Protein AF-A0A2E1Q1N7-F1 (afdb_monomer_lite)

Secondary structure (DSSP, 8-state):
-PPPP------HHHHHHHHHHHHHTT--HHHHHHHHHHHHHHHHSPPHHHHHHHHHHHHHTHHHHHHHT-

Radius of gyration: 20.81 Å; chains: 1; bounding box: 42×33×50 Å

pLDDT: mean 89.9, std 8.68, range [62.0, 98.25]

Sequence (70 aa):
MKAKKFATQIDPDVLKDLRAFAKKTDRSISSVVSDAVKEYISKAQIRPAFRSAMDEVLEDHSELLTRLAK

Foldseek 3Di:
DDDDDDDDDDDPVVVVVLVVVCVVVVHDSVVVVVVVVVVVVVVPDPDVVNVVVVVVVCVVCVVVVVVVVD

Structure (mmCIF, N/CA/C/O backbone):
data_AF-A0A2E1Q1N7-F1
#
_entry.id   AF-A0A2E1Q1N7-F1
#
loop_
_atom_site.group_PDB
_atom_site.id
_atom_site.type_symbol
_atom_site.label_atom_id
_atom_site.label_alt_id
_atom_site.label_comp_id
_atom_site.label_asym_id
_atom_site.label_entity_id
_atom_site.label_seq_id
_atom_site.pdbx_PDB_ins_code
_atom_site.Cartn_x
_atom_site.Cartn_y
_atom_site.Cartn_z
_atom_site.occupancy
_atom_site.B_iso_or_equiv
_atom_site.auth_seq_id
_atom_site.auth_comp_id
_atom_site.auth_asym_id
_atom_site.auth_atom_id
_atom_site.pdbx_PDB_model_num
ATOM 1 N N . MET A 1 1 ? 2.954 17.304 -3.769 1.00 62.00 1 MET A N 1
ATOM 2 C CA . MET A 1 1 ? 3.715 17.056 -2.519 1.00 62.00 1 MET A CA 1
ATOM 3 C C . MET A 1 1 ? 4.986 16.283 -2.845 1.00 62.00 1 MET A C 1
ATOM 5 O O . MET A 1 1 ? 4.943 15.431 -3.722 1.00 62.00 1 MET A O 1
ATOM 9 N N . LYS A 1 2 ? 6.108 16.576 -2.176 1.00 79.56 2 LYS A N 1
ATOM 10 C CA . LYS A 1 2 ? 7.385 15.875 -2.391 1.00 79.56 2 LYS A CA 1
ATOM 11 C C . LYS A 1 2 ? 7.406 14.569 -1.589 1.00 79.56 2 LYS A C 1
ATOM 13 O O . LYS A 1 2 ? 7.130 14.595 -0.391 1.00 79.56 2 LYS A O 1
ATOM 18 N N . ALA A 1 3 ? 7.734 13.451 -2.235 1.00 83.94 3 ALA A N 1
ATOM 19 C CA . ALA A 1 3 ? 7.901 12.169 -1.552 1.00 83.94 3 ALA A CA 1
ATOM 20 C C . ALA A 1 3 ? 9.054 12.237 -0.533 1.00 83.94 3 ALA A C 1
ATOM 22 O O . ALA A 1 3 ? 10.082 12.875 -0.786 1.00 83.94 3 ALA A O 1
ATOM 23 N N . LYS A 1 4 ? 8.886 11.584 0.623 1.00 93.19 4 LYS A N 1
ATOM 24 C CA . LYS A 1 4 ? 9.942 11.431 1.634 1.00 93.19 4 LYS A CA 1
ATOM 25 C C . LYS A 1 4 ? 10.703 10.129 1.387 1.00 93.19 4 LYS A C 1
ATOM 27 O O . LYS A 1 4 ? 10.105 9.138 0.978 1.00 93.19 4 LYS A O 1
ATOM 32 N N . LYS A 1 5 ? 12.019 10.132 1.633 1.00 91.81 5 LYS A N 1
ATOM 33 C CA . LYS A 1 5 ? 12.828 8.908 1.550 1.00 91.81 5 LYS A CA 1
ATOM 34 C C . LYS A 1 5 ? 12.333 7.909 2.596 1.00 91.81 5 LYS A C 1
ATOM 36 O O . LYS A 1 5 ? 12.195 8.262 3.762 1.00 91.81 5 LYS A O 1
ATOM 41 N N . PHE A 1 6 ? 12.104 6.680 2.157 1.00 89.12 6 PHE A N 1
ATOM 42 C CA . PHE A 1 6 ? 11.714 5.552 2.987 1.00 89.12 6 PHE A CA 1
ATOM 43 C C . PHE A 1 6 ? 12.577 4.361 2.575 1.00 89.12 6 PHE A C 1
ATOM 45 O O . PHE A 1 6 ? 12.621 4.016 1.394 1.00 89.12 6 PHE A O 1
ATOM 52 N N . ALA A 1 7 ? 13.307 3.790 3.529 1.00 91.88 7 ALA A N 1
ATOM 53 C CA . ALA A 1 7 ? 14.147 2.621 3.319 1.00 91.88 7 ALA A CA 1
ATOM 54 C C . ALA A 1 7 ? 13.598 1.475 4.170 1.00 91.88 7 ALA A C 1
ATOM 56 O O . ALA A 1 7 ? 13.364 1.648 5.362 1.00 91.88 7 ALA A O 1
ATOM 57 N N . THR A 1 8 ? 13.382 0.325 3.542 1.00 92.75 8 THR A N 1
ATOM 58 C CA . THR A 1 8 ? 12.948 -0.910 4.195 1.00 92.75 8 THR A CA 1
ATOM 59 C C . THR A 1 8 ? 13.505 -2.104 3.425 1.00 92.75 8 THR A C 1
ATOM 61 O O . THR A 1 8 ? 14.022 -1.949 2.315 1.00 92.75 8 THR A O 1
ATOM 64 N N . GLN A 1 9 ? 13.397 -3.288 4.011 1.00 96.38 9 GLN A N 1
ATOM 65 C CA . GLN A 1 9 ? 13.743 -4.550 3.371 1.00 96.38 9 GLN A CA 1
ATOM 66 C C . GLN A 1 9 ? 12.498 -5.165 2.718 1.00 96.38 9 GLN A C 1
ATOM 68 O O . GLN A 1 9 ? 11.375 -4.964 3.180 1.00 96.38 9 GLN A O 1
ATOM 73 N N . ILE A 1 10 ? 12.703 -5.890 1.621 1.00 96.06 10 ILE A N 1
ATOM 74 C CA . ILE A 1 10 ? 11.668 -6.632 0.899 1.00 96.06 10 ILE A CA 1
ATOM 75 C C . ILE A 1 10 ? 12.285 -7.932 0.386 1.00 96.06 10 ILE A C 1
ATOM 77 O O . ILE A 1 10 ? 13.484 -7.972 0.098 1.00 96.06 10 ILE A O 1
ATOM 81 N N . ASP A 1 11 ? 11.467 -8.974 0.292 1.00 98.06 11 ASP A N 1
ATOM 82 C CA . ASP A 1 11 ? 11.876 -10.256 -0.266 1.00 98.06 11 ASP A CA 1
ATOM 83 C C . ASP A 1 11 ? 12.471 -10.091 -1.691 1.00 98.06 11 ASP A C 1
ATOM 85 O O . ASP A 1 11 ? 11.940 -9.300 -2.486 1.00 98.06 11 ASP A O 1
ATOM 89 N N . PRO A 1 12 ? 13.580 -10.782 -2.028 1.00 98.12 12 PRO A N 1
ATOM 90 C CA . PRO A 1 12 ? 14.249 -10.633 -3.320 1.00 98.12 12 PRO A CA 1
ATOM 91 C C . PRO A 1 12 ? 13.378 -10.979 -4.532 1.00 98.12 12 PRO A C 1
ATOM 93 O O . PRO A 1 12 ? 13.466 -10.286 -5.554 1.00 98.12 12 PRO A O 1
ATOM 96 N N . ASP A 1 13 ? 12.534 -12.006 -4.430 1.00 98.19 13 ASP A N 1
ATOM 97 C CA . ASP A 1 13 ? 11.661 -12.428 -5.527 1.00 98.19 13 ASP A CA 1
ATOM 98 C C . ASP A 1 13 ? 10.538 -11.405 -5.724 1.00 98.19 13 ASP A C 1
ATOM 100 O O . ASP A 1 13 ? 10.272 -10.963 -6.846 1.00 98.19 13 ASP A O 1
ATOM 104 N N . VAL A 1 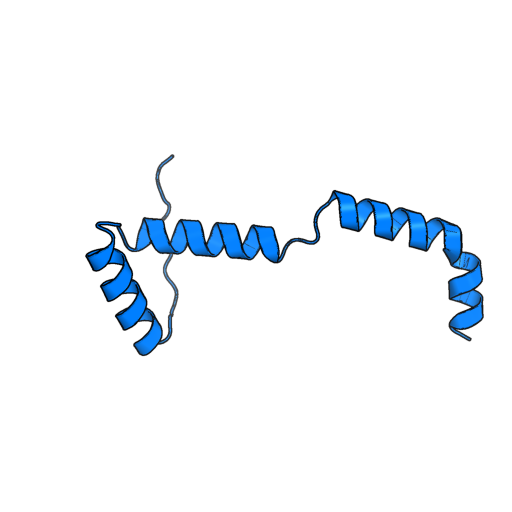14 ? 9.985 -10.885 -4.627 1.00 97.56 14 VAL A N 1
ATOM 105 C CA . VAL A 1 14 ? 8.994 -9.797 -4.678 1.00 97.56 14 VAL A CA 1
ATOM 106 C C . VAL A 1 14 ? 9.595 -8.520 -5.277 1.00 97.56 14 VAL A C 1
ATOM 108 O O . VAL A 1 14 ? 8.944 -7.823 -6.062 1.00 97.56 14 VAL A O 1
ATOM 111 N N 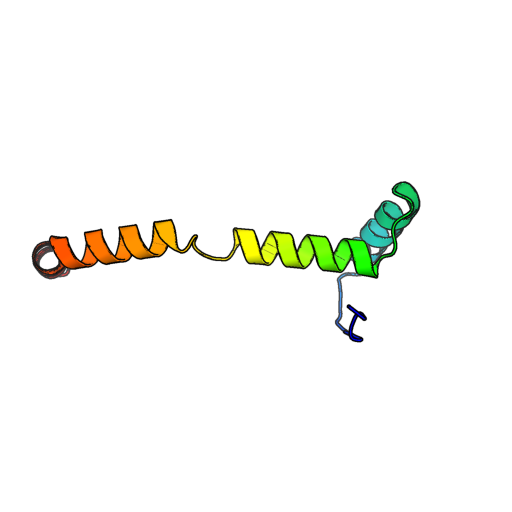. LEU A 1 15 ? 10.855 -8.197 -4.962 1.00 97.25 15 LEU A N 1
ATOM 112 C CA . LEU A 1 15 ? 11.543 -7.045 -5.553 1.00 97.25 15 LEU A CA 1
ATOM 113 C C . LEU A 1 15 ? 11.727 -7.198 -7.067 1.00 97.25 15 LEU A C 1
ATOM 115 O O . LEU A 1 15 ? 11.615 -6.212 -7.807 1.00 97.25 15 LEU A O 1
ATOM 119 N N . LYS A 1 16 ? 12.028 -8.413 -7.534 1.00 98.25 16 LYS A N 1
ATOM 120 C CA . LYS A 1 16 ? 12.156 -8.725 -8.961 1.00 98.25 16 LYS A CA 1
ATOM 121 C C . LYS A 1 16 ? 10.831 -8.486 -9.685 1.00 98.25 16 LYS A C 1
ATOM 123 O O . LYS A 1 16 ? 10.822 -7.781 -10.700 1.00 98.25 16 LYS A O 1
ATOM 128 N N . ASP A 1 17 ? 9.731 -8.976 -9.129 1.00 98.19 17 ASP A N 1
ATOM 129 C CA . ASP A 1 17 ? 8.396 -8.811 -9.708 1.00 98.19 17 ASP A CA 1
ATOM 130 C C . ASP A 1 17 ? 7.945 -7.348 -9.703 1.00 98.19 17 ASP A C 1
ATOM 132 O O . ASP A 1 17 ? 7.464 -6.836 -10.718 1.00 98.19 17 ASP A O 1
ATOM 136 N N . LEU A 1 18 ? 8.199 -6.624 -8.610 1.00 97.19 18 LEU A N 1
ATOM 137 C CA . LEU A 1 18 ? 7.921 -5.190 -8.510 1.00 97.19 18 LEU A CA 1
ATOM 138 C C . LEU A 1 18 ? 8.658 -4.389 -9.593 1.00 97.19 18 LEU A C 1
ATOM 140 O O . LEU A 1 18 ? 8.073 -3.506 -10.225 1.00 97.19 18 LEU A O 1
ATOM 144 N N . ARG A 1 19 ? 9.937 -4.701 -9.840 1.00 97.75 19 ARG A N 1
ATOM 145 C CA . ARG A 1 19 ? 10.732 -4.059 -10.901 1.00 97.75 19 ARG A CA 1
ATOM 146 C C . ARG A 1 19 ? 10.183 -4.376 -12.290 1.00 97.75 19 ARG A C 1
ATOM 148 O O . ARG A 1 19 ? 10.094 -3.472 -13.122 1.00 97.75 19 ARG A O 1
ATOM 155 N N . ALA A 1 20 ? 9.809 -5.631 -12.539 1.00 98.25 20 ALA A N 1
ATOM 156 C CA . ALA A 1 20 ? 9.225 -6.048 -13.810 1.00 98.25 20 ALA A CA 1
ATOM 157 C C . ALA A 1 20 ? 7.885 -5.341 -14.071 1.00 98.25 20 ALA A C 1
ATOM 159 O O . ALA A 1 20 ? 7.669 -4.813 -15.164 1.00 98.25 20 ALA A O 1
ATOM 160 N N . PHE A 1 21 ? 7.023 -5.258 -13.056 1.00 97.88 21 PHE A N 1
ATOM 161 C CA . PHE A 1 21 ? 5.741 -4.560 -13.126 1.00 97.88 21 PHE A CA 1
ATOM 162 C C . PHE A 1 21 ? 5.908 -3.057 -13.378 1.00 97.88 21 PHE A C 1
ATOM 164 O O . PHE A 1 21 ? 5.277 -2.507 -14.282 1.00 97.88 21 PHE A O 1
ATOM 171 N N . ALA A 1 22 ? 6.788 -2.399 -12.620 1.00 97.62 22 ALA A N 1
ATOM 172 C CA . ALA A 1 22 ? 7.090 -0.980 -12.785 1.00 97.62 22 ALA A CA 1
ATOM 173 C C . ALA A 1 22 ? 7.569 -0.676 -14.216 1.00 97.62 22 ALA A C 1
ATOM 175 O O . ALA A 1 22 ? 7.049 0.230 -14.864 1.00 97.62 22 ALA A O 1
ATOM 176 N N . LYS A 1 23 ? 8.474 -1.506 -14.756 1.00 97.81 23 LYS A N 1
ATOM 177 C CA . LYS A 1 23 ? 8.951 -1.390 -16.142 1.00 97.81 23 LYS A CA 1
ATOM 178 C C . LYS A 1 23 ? 7.837 -1.614 -17.168 1.00 97.81 23 LYS A C 1
ATOM 180 O O . LYS A 1 23 ? 7.731 -0.851 -18.120 1.00 97.81 23 LYS A O 1
ATOM 185 N N . LYS A 1 24 ? 7.012 -2.650 -16.989 1.00 98.19 24 LYS A N 1
ATOM 186 C CA . LYS A 1 24 ? 5.913 -2.987 -17.912 1.00 98.19 24 LYS A CA 1
ATOM 187 C C . LYS A 1 24 ? 4.856 -1.882 -17.989 1.00 98.19 24 LYS A C 1
ATOM 189 O O . LYS A 1 24 ? 4.221 -1.727 -19.025 1.00 98.19 24 LYS A O 1
ATOM 194 N N . THR A 1 25 ? 4.651 -1.157 -16.894 1.00 96.44 25 THR A N 1
ATOM 195 C CA . THR A 1 25 ? 3.612 -0.124 -16.770 1.00 96.44 25 THR A CA 1
ATOM 196 C C . THR A 1 25 ? 4.127 1.299 -16.987 1.00 96.44 25 THR A C 1
ATOM 198 O O . THR A 1 25 ? 3.339 2.230 -16.868 1.00 96.44 25 THR A O 1
ATOM 201 N N . ASP A 1 26 ? 5.417 1.472 -17.296 1.00 96.94 26 ASP A N 1
ATOM 202 C CA . ASP A 1 26 ? 6.100 2.775 -17.364 1.00 96.94 26 ASP A CA 1
ATOM 203 C C . ASP A 1 26 ? 5.908 3.626 -16.093 1.00 96.94 26 ASP A C 1
ATOM 205 O O . ASP A 1 26 ? 5.668 4.833 -16.110 1.00 96.94 26 ASP A O 1
ATOM 209 N N . ARG A 1 27 ? 5.973 2.963 -14.934 1.00 97.06 27 ARG A N 1
ATOM 210 C CA . ARG A 1 27 ? 5.796 3.586 -13.619 1.00 97.06 27 ARG A CA 1
ATOM 211 C C . ARG A 1 27 ? 7.080 3.532 -12.813 1.00 97.06 27 ARG A C 1
ATOM 213 O O . ARG A 1 27 ? 7.856 2.584 -12.882 1.00 97.06 27 ARG A O 1
ATOM 220 N N . SER A 1 28 ? 7.275 4.520 -11.943 1.00 96.06 28 SER A N 1
ATOM 221 C CA . SER A 1 28 ? 8.360 4.462 -10.959 1.00 96.06 28 SER A CA 1
ATOM 222 C C . SER A 1 28 ? 8.024 3.483 -9.830 1.00 96.06 28 SER A C 1
ATOM 224 O O . SER A 1 28 ? 6.879 3.433 -9.372 1.00 96.06 28 SER A O 1
ATOM 226 N N . ILE A 1 29 ? 9.033 2.780 -9.302 1.00 95.06 29 ILE A N 1
ATOM 227 C CA . ILE A 1 29 ? 8.886 1.894 -8.131 1.00 95.06 29 ILE A CA 1
ATOM 228 C C . ILE A 1 29 ? 8.243 2.648 -6.959 1.00 95.06 29 ILE A C 1
ATOM 230 O O . ILE A 1 29 ? 7.320 2.142 -6.329 1.00 95.06 29 ILE A O 1
ATOM 234 N N . SER A 1 30 ? 8.672 3.891 -6.711 1.00 94.31 30 SER A N 1
ATOM 235 C CA . SER A 1 30 ? 8.113 4.729 -5.645 1.00 94.31 30 SER A CA 1
ATOM 236 C C . SER A 1 30 ? 6.610 4.957 -5.808 1.00 94.31 30 SER A C 1
ATOM 238 O O . SER A 1 30 ? 5.899 4.957 -4.806 1.00 94.31 30 SER A O 1
ATOM 240 N N . SER A 1 31 ? 6.120 5.156 -7.038 1.00 95.50 31 SER A N 1
ATOM 241 C CA . SER A 1 31 ? 4.685 5.344 -7.286 1.00 95.50 31 SER A CA 1
ATOM 242 C C . SER A 1 31 ? 3.891 4.061 -7.044 1.00 95.50 31 SER A C 1
ATOM 244 O O . SER A 1 31 ? 2.853 4.107 -6.395 1.00 95.50 31 SER A O 1
ATOM 246 N N . VAL A 1 32 ? 4.410 2.915 -7.496 1.00 96.31 32 VAL A N 1
ATOM 247 C CA . VAL A 1 32 ? 3.755 1.611 -7.322 1.00 96.31 32 VAL A CA 1
ATOM 248 C C . VAL A 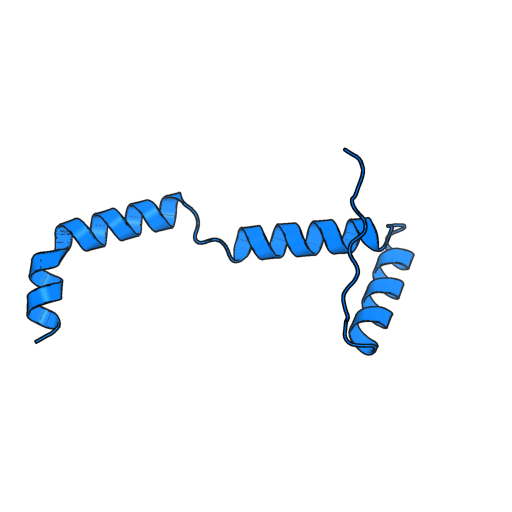1 32 ? 3.666 1.253 -5.840 1.00 96.31 32 VAL A C 1
ATOM 250 O O . VAL A 1 32 ? 2.598 0.885 -5.363 1.00 96.31 32 VAL A O 1
ATOM 253 N N . VAL A 1 33 ? 4.762 1.424 -5.093 1.00 95.00 33 VAL A N 1
ATOM 254 C CA . VAL A 1 33 ? 4.793 1.160 -3.646 1.00 95.00 33 VAL A CA 1
ATOM 255 C C . VAL A 1 33 ? 3.858 2.103 -2.893 1.00 95.00 33 VAL A C 1
ATOM 257 O O . VAL A 1 33 ? 3.129 1.655 -2.015 1.00 95.00 33 VAL A O 1
ATOM 260 N N . SER A 1 34 ? 3.844 3.394 -3.238 1.00 95.00 34 SER A N 1
ATOM 261 C CA . SER A 1 34 ? 2.966 4.364 -2.568 1.00 95.00 34 SER A CA 1
ATOM 262 C C . SER A 1 34 ? 1.492 4.002 -2.742 1.00 95.00 34 SER A C 1
ATOM 264 O O . SER A 1 34 ? 0.738 4.041 -1.770 1.00 95.00 34 SER A O 1
ATOM 266 N N . ASP A 1 35 ? 1.093 3.607 -3.952 1.00 95.12 35 ASP A N 1
ATOM 267 C CA . ASP A 1 35 ? -0.286 3.212 -4.237 1.00 95.12 35 ASP A CA 1
ATOM 268 C C . ASP A 1 35 ? -0.654 1.902 -3.541 1.00 95.12 35 ASP A C 1
ATOM 270 O O . ASP A 1 35 ? -1.689 1.839 -2.882 1.00 95.12 35 ASP A O 1
ATOM 274 N N . ALA A 1 36 ? 0.216 0.890 -3.613 1.00 94.56 36 ALA A N 1
ATOM 275 C CA . ALA A 1 36 ? -0.013 -0.400 -2.968 1.00 94.56 36 ALA A CA 1
ATOM 276 C C . ALA A 1 36 ? -0.145 -0.263 -1.443 1.00 94.56 36 ALA A C 1
ATOM 278 O O . ALA A 1 36 ? -1.056 -0.830 -0.843 1.00 94.56 36 ALA A O 1
ATOM 279 N N . VAL A 1 37 ? 0.724 0.534 -0.808 1.00 93.50 37 VAL A N 1
ATOM 280 C CA . VAL A 1 37 ? 0.652 0.808 0.635 1.00 93.50 37 VAL A CA 1
ATOM 281 C C . VAL A 1 37 ? -0.625 1.572 0.978 1.00 93.50 37 VAL A C 1
ATOM 283 O O . VAL A 1 37 ? -1.300 1.227 1.947 1.00 93.50 37 VAL A O 1
ATOM 286 N N . LYS A 1 38 ? -0.997 2.580 0.181 1.00 92.94 38 LYS A N 1
ATOM 287 C CA . LYS A 1 38 ? -2.235 3.344 0.388 1.00 92.94 38 LYS A CA 1
ATOM 288 C C . LYS A 1 38 ? -3.473 2.452 0.282 1.00 92.94 38 LYS A C 1
ATOM 290 O O . LYS A 1 38 ? -4.370 2.568 1.114 1.00 92.94 38 LYS A O 1
ATOM 295 N N . GLU A 1 39 ? -3.519 1.577 -0.716 1.00 92.56 39 GLU A N 1
ATOM 296 C CA . GLU A 1 39 ? -4.608 0.620 -0.914 1.00 92.56 39 GLU A CA 1
ATOM 297 C C . GLU A 1 39 ? -4.662 -0.421 0.208 1.00 92.56 39 GLU A C 1
ATOM 299 O O . GLU A 1 39 ? -5.738 -0.740 0.710 1.00 92.56 39 GLU A O 1
ATOM 304 N N . TYR A 1 40 ? -3.511 -0.932 0.642 1.00 90.25 40 TYR A N 1
ATOM 305 C CA . TYR A 1 40 ? -3.461 -1.866 1.759 1.00 90.25 40 TYR A CA 1
ATOM 306 C C . TYR A 1 40 ? -3.985 -1.220 3.042 1.00 90.25 40 TYR A C 1
ATOM 308 O O . TYR A 1 40 ? -4.853 -1.788 3.698 1.00 90.25 40 TYR A O 1
ATOM 316 N N . ILE A 1 41 ? -3.518 -0.011 3.374 1.00 88.81 41 ILE A N 1
ATOM 317 C CA . ILE A 1 41 ? -3.980 0.718 4.561 1.00 88.81 41 ILE A CA 1
ATOM 318 C C . ILE A 1 41 ? -5.484 0.990 4.473 1.00 88.81 41 ILE A C 1
ATOM 320 O O . ILE A 1 41 ? -6.184 0.785 5.459 1.00 88.81 41 ILE A O 1
ATOM 324 N N . SER A 1 42 ? -6.004 1.404 3.314 1.00 85.69 42 SER A N 1
ATOM 325 C CA . SER A 1 42 ? -7.438 1.685 3.173 1.00 85.69 42 SER A CA 1
ATOM 326 C C . SER A 1 42 ? -8.312 0.434 3.301 1.00 85.69 42 SER A C 1
ATOM 328 O O . SER A 1 42 ? -9.429 0.533 3.805 1.00 85.69 42 SER A O 1
ATOM 330 N N . LYS A 1 43 ? -7.815 -0.736 2.880 1.00 82.00 43 LYS A N 1
ATOM 331 C CA . LYS A 1 43 ? -8.492 -2.031 3.070 1.00 82.00 43 LYS A CA 1
ATOM 332 C C . LYS A 1 43 ? -8.364 -2.564 4.496 1.00 82.00 43 LYS A C 1
ATOM 334 O O . LYS A 1 43 ? -9.305 -3.169 4.995 1.00 82.00 43 LYS A O 1
ATOM 339 N N . ALA A 1 44 ? -7.206 -2.372 5.124 1.00 80.00 44 ALA A N 1
ATOM 340 C CA . ALA A 1 44 ? -6.919 -2.840 6.478 1.00 80.00 44 ALA A CA 1
ATOM 341 C C . ALA A 1 44 ? -7.600 -1.980 7.550 1.00 80.00 44 ALA A C 1
ATOM 343 O O . ALA A 1 44 ? -7.877 -2.458 8.649 1.00 80.00 44 ALA A O 1
ATOM 344 N N . GLN A 1 45 ? -7.882 -0.711 7.250 1.00 74.25 45 GLN A N 1
ATOM 345 C CA . GLN A 1 45 ? -8.697 0.118 8.121 1.00 74.25 45 GLN A CA 1
ATOM 346 C C . GLN A 1 45 ? -10.132 -0.410 8.125 1.00 74.25 45 GLN A C 1
ATOM 348 O O . GLN A 1 45 ? -10.811 -0.428 7.098 1.00 74.25 45 GLN A O 1
ATOM 353 N N . ILE A 1 46 ? -10.610 -0.798 9.311 1.00 66.88 46 ILE A N 1
ATOM 354 C CA . ILE A 1 46 ? -12.041 -0.967 9.555 1.00 66.88 46 ILE A CA 1
ATOM 355 C C . ILE A 1 46 ? -12.709 0.325 9.085 1.00 66.88 46 ILE A C 1
ATOM 357 O O . ILE A 1 46 ? -12.362 1.409 9.562 1.00 66.88 46 ILE A O 1
ATOM 361 N N . ARG A 1 47 ? -13.625 0.220 8.112 1.00 73.75 47 ARG A N 1
ATOM 362 C CA . ARG A 1 47 ? -14.329 1.389 7.576 1.00 73.75 47 ARG A CA 1
ATOM 363 C C . ARG A 1 47 ? -14.933 2.147 8.758 1.00 73.75 47 ARG A C 1
ATOM 365 O O . ARG A 1 47 ? -15.674 1.517 9.506 1.00 73.75 47 ARG A O 1
ATOM 372 N N . PRO A 1 48 ? -14.684 3.457 8.925 1.00 71.12 48 PRO A N 1
ATOM 373 C CA . PRO A 1 48 ? -15.215 4.204 10.063 1.00 71.12 48 PRO A CA 1
ATOM 374 C C . PRO A 1 48 ? -16.724 4.017 10.241 1.00 71.12 48 PRO A C 1
ATOM 376 O O . PRO A 1 48 ? -17.170 3.767 11.346 1.00 71.12 48 PRO A O 1
ATOM 379 N N . ALA A 1 49 ? -17.485 3.985 9.141 1.00 73.06 49 ALA A N 1
ATOM 380 C CA . ALA A 1 49 ? -18.918 3.689 9.165 1.00 73.06 49 ALA A CA 1
ATOM 381 C C . ALA A 1 49 ? -19.255 2.286 9.705 1.00 73.06 49 ALA A C 1
ATOM 383 O O . ALA A 1 49 ? -20.212 2.132 10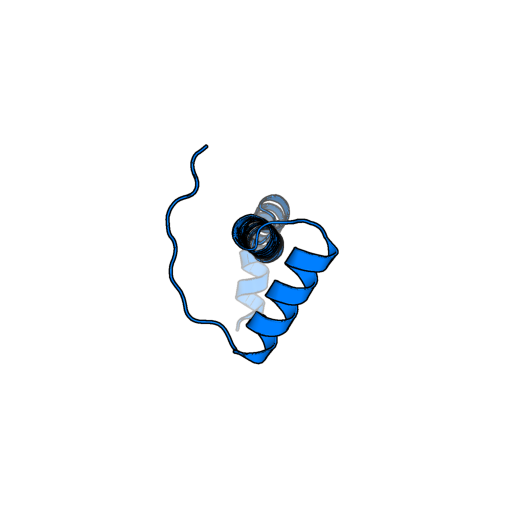.451 1.00 73.06 49 ALA A O 1
ATOM 384 N N . PHE A 1 50 ? -18.465 1.264 9.357 1.00 79.12 50 PHE A N 1
ATOM 385 C CA . PHE A 1 50 ? -18.634 -0.080 9.915 1.00 79.12 50 PHE A CA 1
ATOM 386 C C . PHE A 1 50 ? -18.259 -0.111 11.394 1.00 79.12 50 PHE A C 1
ATOM 388 O O . PHE A 1 50 ? -18.948 -0.752 12.174 1.00 79.12 50 PHE A O 1
ATOM 395 N N . ARG A 1 51 ? -17.188 0.593 11.785 1.00 79.12 51 ARG A N 1
ATOM 396 C CA . ARG A 1 51 ? -16.791 0.684 13.188 1.00 79.12 51 ARG A CA 1
ATOM 397 C C . ARG A 1 51 ? -17.864 1.367 14.030 1.00 79.12 51 ARG A C 1
ATOM 399 O O . ARG A 1 51 ? -18.255 0.800 15.032 1.00 79.12 51 ARG A O 1
ATOM 406 N N . SER A 1 52 ? -18.391 2.502 13.576 1.00 81.44 52 SER A N 1
ATOM 407 C CA . SER A 1 52 ? -19.482 3.204 14.256 1.00 81.44 52 SER A CA 1
ATOM 408 C C . SER A 1 52 ? -20.744 2.350 14.368 1.00 81.44 52 SER A C 1
ATOM 410 O O . SER A 1 52 ? -21.318 2.283 15.443 1.00 81.44 52 SER A O 1
ATOM 412 N N . ALA A 1 53 ? -21.136 1.647 13.299 1.00 84.69 53 ALA A N 1
ATOM 413 C CA . ALA A 1 53 ? -22.281 0.736 13.350 1.00 84.69 53 ALA A CA 1
ATOM 414 C C . ALA A 1 53 ? -22.038 -0.457 14.294 1.00 84.69 53 ALA A C 1
ATOM 416 O O . ALA A 1 53 ? -22.951 -0.906 14.976 1.00 84.69 53 ALA A O 1
ATOM 417 N N . MET A 1 54 ? -20.807 -0.977 14.349 1.00 85.88 54 MET A N 1
ATOM 418 C CA . MET A 1 54 ? -20.425 -2.007 15.317 1.00 85.88 54 MET A CA 1
ATOM 419 C C . MET A 1 54 ? -20.486 -1.493 16.751 1.00 85.88 54 MET A C 1
ATOM 421 O O . MET A 1 54 ? -21.010 -2.198 17.604 1.00 85.88 54 MET A O 1
ATOM 425 N N . ASP A 1 55 ? -19.954 -0.300 17.008 1.00 87.75 55 ASP A N 1
ATOM 426 C CA . ASP A 1 55 ? -19.950 0.304 18.339 1.00 87.75 55 ASP A CA 1
ATOM 427 C C . ASP A 1 55 ? -21.398 0.529 18.823 1.00 87.75 55 ASP A C 1
ATOM 429 O O . ASP A 1 55 ? -21.723 0.132 19.937 1.00 87.75 55 ASP A O 1
ATOM 433 N N . GLU A 1 56 ? -22.292 1.032 17.961 1.00 89.44 56 GLU A N 1
ATOM 434 C CA . GLU A 1 56 ? -23.728 1.207 18.250 1.00 89.44 56 GLU A CA 1
ATOM 435 C C . GLU A 1 56 ? -24.418 -0.124 18.607 1.00 89.44 56 GLU A C 1
ATOM 437 O O . GLU A 1 56 ? -25.040 -0.244 19.659 1.00 89.44 56 GLU A O 1
ATOM 442 N N . VAL A 1 57 ? -24.227 -1.170 17.794 1.00 91.31 57 VAL A N 1
ATOM 443 C CA . VAL A 1 57 ? -24.810 -2.503 18.047 1.00 91.31 57 VAL A CA 1
ATOM 444 C C . VAL A 1 57 ? -24.273 -3.134 19.338 1.00 91.31 57 VAL A C 1
ATOM 446 O O . VAL A 1 57 ? -25.012 -3.805 20.062 1.00 91.31 57 VAL A O 1
ATOM 449 N N . LEU A 1 58 ? -22.979 -2.967 19.627 1.00 90.94 58 LEU A N 1
ATOM 450 C CA . LEU A 1 58 ? -22.367 -3.495 20.848 1.00 90.94 58 LEU A CA 1
ATOM 451 C C . LEU A 1 58 ? -22.863 -2.762 22.099 1.00 90.94 58 LEU A C 1
ATOM 453 O O . LEU A 1 58 ? -23.049 -3.406 23.133 1.00 90.94 58 LEU A O 1
ATOM 457 N N . GLU A 1 59 ? -23.088 -1.452 22.008 1.00 93.06 59 GLU A N 1
ATOM 458 C CA . GLU A 1 59 ? -23.646 -0.635 23.087 1.00 93.06 59 GLU A CA 1
ATOM 459 C C . GLU A 1 59 ? -25.106 -1.028 23.371 1.00 93.06 59 GLU A C 1
ATOM 461 O O . GLU A 1 59 ? -25.433 -1.400 24.506 1.00 93.06 59 GLU A O 1
ATOM 466 N N . ASP A 1 60 ? -25.943 -1.080 22.328 1.00 94.25 60 ASP A N 1
ATOM 467 C CA . ASP A 1 60 ? -27.374 -1.421 22.404 1.00 94.25 60 ASP A CA 1
ATOM 468 C C . ASP A 1 60 ? -27.635 -2.823 22.975 1.00 94.25 60 ASP A C 1
ATOM 470 O O . ASP A 1 60 ? -28.670 -3.087 23.595 1.00 94.25 60 ASP A O 1
ATOM 474 N N . HIS A 1 61 ? -26.692 -3.746 22.783 1.00 92.62 61 HIS A N 1
ATOM 475 C CA . HIS A 1 61 ? -26.808 -5.130 23.242 1.00 92.62 61 HIS A CA 1
ATOM 476 C C . HIS A 1 61 ? -25.840 -5.495 24.371 1.00 92.62 61 HIS A C 1
ATOM 478 O O . HIS A 1 61 ? -25.713 -6.674 24.716 1.00 92.62 61 HIS A O 1
ATOM 484 N N . SER A 1 62 ? -25.194 -4.508 24.990 1.00 91.69 62 SER A N 1
ATOM 485 C CA . SER A 1 62 ? -24.181 -4.706 26.035 1.00 91.69 62 SER A CA 1
ATOM 486 C C . SER A 1 62 ? -24.665 -5.582 27.199 1.00 91.69 62 SER A C 1
ATOM 488 O O . SER A 1 62 ? -23.941 -6.475 27.652 1.00 91.69 62 SER A O 1
ATOM 490 N N . GLU A 1 63 ? -25.910 -5.409 27.650 1.00 90.19 63 GLU A N 1
ATOM 491 C CA . GLU A 1 63 ? -26.490 -6.218 28.729 1.00 90.19 63 GLU A CA 1
ATOM 492 C C . GLU A 1 63 ? -26.685 -7.690 28.319 1.00 90.19 63 GLU A C 1
ATOM 494 O O . GLU A 1 63 ? -26.357 -8.603 29.082 1.00 90.19 63 GLU A O 1
ATOM 499 N N . LEU A 1 64 ? -27.172 -7.940 27.098 1.00 91.31 64 LEU A N 1
ATOM 500 C CA . LEU A 1 64 ? -27.352 -9.291 26.558 1.00 91.31 64 LEU A CA 1
ATOM 501 C C . LEU A 1 64 ? -25.998 -9.997 26.396 1.00 91.31 64 LEU A C 1
ATOM 503 O O . LEU A 1 64 ? -25.839 -11.144 26.817 1.00 91.31 64 LEU A O 1
ATOM 507 N N . LEU A 1 65 ? -25.014 -9.291 25.838 1.00 88.50 65 LEU A N 1
ATOM 508 C CA . LEU A 1 65 ? -23.649 -9.787 25.663 1.00 88.50 65 LEU A CA 1
ATOM 509 C C . LEU A 1 65 ? -22.993 -10.110 27.014 1.00 88.50 65 LEU A C 1
ATOM 511 O O . LEU A 1 65 ? -22.351 -11.150 27.154 1.00 88.50 65 LEU A O 1
ATOM 515 N N . THR A 1 66 ? -23.227 -9.284 28.039 1.00 89.81 66 THR A N 1
ATOM 516 C CA . THR A 1 66 ? -22.741 -9.524 29.410 1.00 89.81 66 THR A CA 1
ATOM 517 C C . THR A 1 66 ? -23.341 -10.791 30.023 1.00 89.81 66 THR A C 1
ATOM 519 O O . THR A 1 66 ? -22.665 -11.500 30.770 1.00 89.81 66 THR A O 1
ATOM 522 N N . ARG A 1 67 ? -24.608 -11.097 29.719 1.00 92.06 67 ARG A N 1
ATOM 523 C CA . ARG A 1 67 ? -25.271 -12.326 30.179 1.00 92.06 67 ARG A CA 1
ATOM 524 C C . ARG A 1 67 ? -24.759 -13.572 29.450 1.00 92.06 67 ARG A C 1
ATOM 526 O O . ARG A 1 67 ? -24.644 -14.606 30.091 1.00 92.06 67 ARG A O 1
ATOM 533 N N .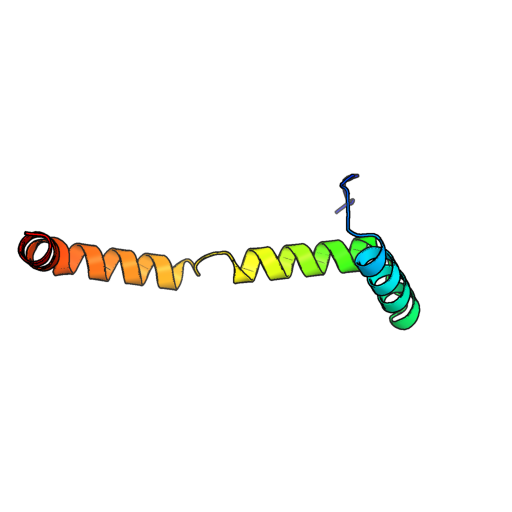 LEU A 1 68 ? -24.443 -13.4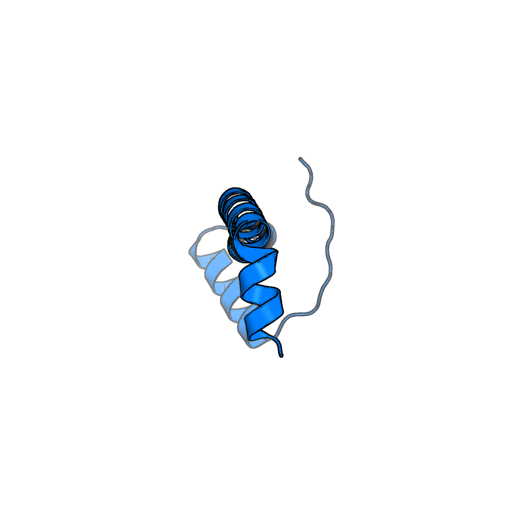70 28.156 1.00 89.31 68 LEU A N 1
ATOM 534 C CA . LEU A 1 68 ? -23.892 -14.569 27.343 1.00 89.31 68 LEU A CA 1
ATOM 535 C C . LEU A 1 68 ? -22.428 -14.901 27.660 1.00 89.31 68 LEU A C 1
ATOM 537 O O . LEU A 1 68 ? -21.981 -16.009 27.387 1.00 89.31 68 LEU A O 1
ATOM 541 N N . ALA A 1 69 ? -21.674 -13.945 28.201 1.00 86.88 69 ALA A N 1
ATOM 542 C CA . ALA A 1 69 ? -20.271 -14.129 28.566 1.00 86.88 69 ALA A CA 1
ATOM 543 C C . ALA A 1 69 ? -20.060 -14.849 29.919 1.00 86.88 69 ALA A C 1
ATOM 545 O O . ALA A 1 69 ? -18.917 -14.965 30.365 1.00 86.88 69 ALA A O 1
ATOM 546 N N . LYS A 1 70 ? -21.137 -15.293 30.580 1.00 64.25 70 LYS A N 1
ATOM 547 C CA . LYS A 1 70 ? -21.127 -16.056 31.839 1.00 64.25 70 LYS A CA 1
ATOM 548 C C . LYS A 1 70 ? -21.524 -17.504 31.596 1.00 64.25 70 LYS A C 1
ATOM 550 O O . LYS A 1 70 ? -20.954 -18.363 32.301 1.00 64.25 70 LYS A O 1
#